Protein AF-A0A3C0DKZ4-F1 (afdb_monomer_lite)

Radius of gyration: 14.32 Å; chains: 1; bounding box: 40×29×32 Å

Foldseek 3Di:
DPPDDQWDQDPVQKIKGKDQDPDDLVVLLVQPPQNVLQVVQVVCVVVVHDGWHWDDKAAPDSSNSMIMTITHDGDDADPVNVVVVPD

pLDDT: mean 87.41, std 11.21, range [48.97, 98.12]

Sequence (87 aa):
DARGPKVVALENGLFLKVFQHRRHPLLARLQPAAKRFAENAHRLQLLEISAPVVQELLWIDKKKGISGCLYQPLPGTSVEEIYVQNP

Secondary structure (DSSP, 8-state):
-TT--SEEE-TTS-EEEEE---S-HHHHHHS-HHHHHHHHHHHHHHTT----EEEEEEEEETTTTEEEEEEEPPSS--HHHHHHH--

Structure (mmCIF, N/CA/C/O backbone):
data_AF-A0A3C0DKZ4-F1
#
_entry.id   AF-A0A3C0DKZ4-F1
#
loop_
_atom_site.group_PDB
_atom_site.id
_atom_site.type_symbol
_atom_site.label_atom_id
_atom_site.label_alt_id
_atom_site.label_comp_id
_atom_site.label_asym_id
_atom_site.label_entity_id
_atom_site.label_seq_id
_atom_site.pdbx_PDB_ins_code
_atom_site.Cartn_x
_atom_site.Cartn_y
_atom_site.Cartn_z
_atom_site.occupancy
_atom_site.B_iso_or_equiv
_atom_site.auth_seq_id
_atom_site.auth_comp_id
_atom_site.auth_asym_id
_atom_site.auth_atom_id
_atom_site.pdbx_PDB_model_num
ATOM 1 N N . ASP A 1 1 ? -13.147 -4.204 -15.656 1.00 48.97 1 ASP A N 1
ATOM 2 C CA . ASP A 1 1 ? -11.909 -3.559 -16.145 1.00 48.97 1 ASP A CA 1
ATOM 3 C C . ASP A 1 1 ? -10.930 -4.658 -16.555 1.00 48.97 1 ASP A C 1
ATOM 5 O O . ASP A 1 1 ? -10.737 -5.598 -15.795 1.00 48.97 1 ASP A O 1
ATOM 9 N N . ALA A 1 2 ? -10.393 -4.620 -17.773 1.00 57.19 2 ALA A N 1
ATOM 10 C CA . ALA A 1 2 ? -9.763 -5.773 -18.439 1.00 57.19 2 ALA A CA 1
ATOM 11 C C . ALA A 1 2 ? -8.354 -6.141 -17.922 1.00 57.19 2 ALA A C 1
ATOM 13 O O . ALA A 1 2 ? -7.608 -6.842 -18.599 1.00 57.19 2 ALA A O 1
ATOM 14 N N . ARG A 1 3 ? -7.942 -5.630 -16.756 1.00 63.31 3 ARG A N 1
ATOM 15 C CA . ARG A 1 3 ? -6.553 -5.723 -16.281 1.00 63.31 3 ARG A CA 1
ATOM 16 C C . ARG A 1 3 ? -6.384 -6.465 -14.954 1.00 63.31 3 ARG A C 1
ATOM 18 O O . ARG A 1 3 ? -5.310 -6.405 -14.364 1.00 63.31 3 ARG A O 1
ATOM 25 N N . GLY A 1 4 ? -7.424 -7.158 -14.499 1.00 66.06 4 GLY A N 1
ATOM 26 C CA . GLY A 1 4 ? -7.418 -7.907 -13.242 1.00 66.06 4 GLY A CA 1
ATOM 27 C C . GLY A 1 4 ? -7.712 -7.048 -12.004 1.00 66.06 4 GLY A C 1
ATOM 28 O O . GLY A 1 4 ? -7.916 -5.834 -12.118 1.00 66.06 4 GLY A O 1
ATOM 29 N N . PRO A 1 5 ? -7.767 -7.678 -10.818 1.00 70.25 5 PRO A N 1
ATOM 30 C CA . PRO A 1 5 ? -8.147 -7.010 -9.581 1.00 70.25 5 PRO A CA 1
ATOM 31 C C . PRO A 1 5 ? -7.101 -5.969 -9.168 1.00 70.25 5 PRO A C 1
ATOM 33 O O . PRO A 1 5 ? -5.895 -6.219 -9.155 1.00 70.25 5 PRO A O 1
ATOM 36 N N . LYS A 1 6 ? -7.575 -4.767 -8.832 1.00 83.62 6 LYS A N 1
ATOM 37 C CA . LYS A 1 6 ? -6.729 -3.653 -8.371 1.00 83.62 6 LYS A CA 1
ATOM 38 C C . LYS A 1 6 ? -6.411 -3.751 -6.880 1.00 83.62 6 LYS A C 1
ATOM 40 O O . LYS A 1 6 ? -5.374 -3.259 -6.437 1.00 83.62 6 LYS A O 1
ATOM 45 N N . VAL A 1 7 ? -7.321 -4.345 -6.119 1.00 90.69 7 VAL A N 1
ATOM 46 C CA . VAL A 1 7 ? -7.217 -4.560 -4.681 1.00 90.69 7 VAL A CA 1
ATOM 47 C C . VAL A 1 7 ? -7.691 -5.983 -4.404 1.00 90.69 7 VAL A C 1
ATOM 49 O O . VAL A 1 7 ? -8.683 -6.410 -4.989 1.00 90.69 7 VAL A O 1
ATOM 52 N N . VAL A 1 8 ? -6.958 -6.714 -3.571 1.00 91.62 8 VAL A N 1
ATOM 53 C CA . VAL A 1 8 ? -7.265 -8.097 -3.192 1.00 91.62 8 VAL A CA 1
ATOM 54 C C . VAL A 1 8 ? -7.188 -8.203 -1.674 1.00 91.62 8 VAL A C 1
ATOM 56 O O . VAL A 1 8 ? -6.175 -7.808 -1.095 1.00 91.62 8 VAL A O 1
ATOM 59 N N . ALA A 1 9 ? -8.242 -8.716 -1.041 1.00 91.75 9 ALA A N 1
ATOM 60 C CA . ALA A 1 9 ? -8.219 -9.080 0.372 1.00 91.75 9 ALA A CA 1
ATOM 61 C C . ALA A 1 9 ? -7.481 -10.416 0.542 1.00 91.75 9 ALA A C 1
ATOM 63 O O . ALA A 1 9 ? -7.722 -11.360 -0.211 1.00 91.75 9 ALA A O 1
ATOM 64 N N . LEU A 1 10 ? -6.560 -10.480 1.498 1.00 93.31 10 LEU A N 1
ATOM 65 C CA . LEU A 1 10 ? -5.799 -11.679 1.832 1.00 93.31 10 LEU A CA 1
ATOM 66 C C . LEU A 1 10 ? -6.405 -12.364 3.059 1.00 93.31 10 LEU A C 1
ATOM 68 O O . LEU A 1 10 ? -6.999 -11.715 3.919 1.00 93.31 10 LEU A O 1
ATOM 72 N N . GLU A 1 11 ? -6.198 -13.675 3.175 1.00 93.19 11 GLU A N 1
ATOM 73 C CA . GLU A 1 11 ? -6.724 -14.489 4.283 1.00 93.19 11 GLU A CA 1
ATOM 74 C C . GLU A 1 11 ? -6.233 -14.024 5.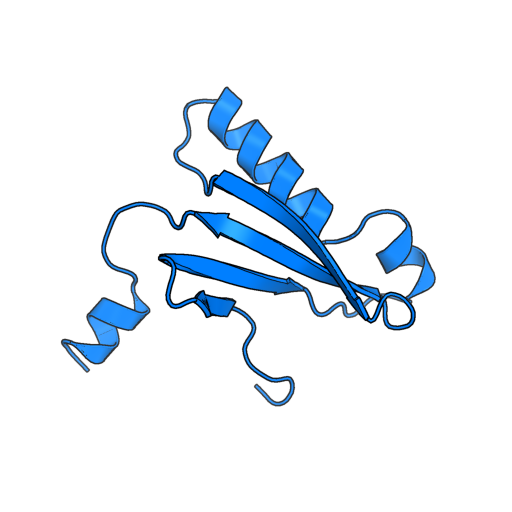662 1.00 93.19 11 GLU A C 1
ATOM 76 O O . GLU A 1 11 ? -6.929 -14.177 6.660 1.00 93.19 11 GLU A O 1
ATOM 81 N N . ASN A 1 12 ? -5.053 -13.401 5.723 1.00 92.50 12 ASN A N 1
ATOM 82 C CA . ASN A 1 12 ? -4.483 -12.847 6.951 1.00 92.50 12 ASN A CA 1
ATOM 83 C C . ASN A 1 12 ? -5.033 -11.453 7.324 1.00 92.50 12 ASN A C 1
ATOM 85 O O . ASN A 1 12 ? -4.502 -10.812 8.228 1.00 92.50 12 ASN A O 1
ATOM 89 N N . GLY A 1 13 ? -6.055 -10.959 6.618 1.00 91.31 13 GLY A N 1
ATOM 90 C CA . GLY A 1 13 ? -6.688 -9.662 6.873 1.00 91.31 13 GLY A CA 1
ATOM 91 C C . GLY A 1 13 ? -5.955 -8.456 6.277 1.00 91.31 13 GLY A C 1
ATOM 92 O O . GLY A 1 13 ? -6.428 -7.326 6.413 1.00 91.31 13 GLY A O 1
ATOM 93 N N . LEU A 1 14 ? -4.823 -8.664 5.597 1.00 95.31 14 LEU A N 1
ATOM 94 C CA . LEU A 1 14 ? -4.165 -7.612 4.826 1.00 95.31 14 LEU A CA 1
ATOM 95 C C . LEU A 1 14 ? -4.815 -7.438 3.463 1.00 95.31 14 LEU A C 1
ATOM 97 O O . LEU A 1 14 ? -5.465 -8.329 2.924 1.00 95.31 14 LEU A O 1
ATOM 101 N N . PHE A 1 15 ? -4.574 -6.279 2.870 1.00 95.19 15 PHE A N 1
ATOM 102 C CA . PHE A 1 15 ? -4.978 -5.993 1.507 1.00 95.19 15 PHE A CA 1
ATOM 103 C C . PHE A 1 15 ? -3.745 -5.805 0.630 1.00 95.19 15 PHE A C 1
ATOM 105 O O . PHE A 1 15 ? -2.816 -5.072 0.976 1.00 95.19 15 PHE A O 1
ATOM 112 N N . LEU A 1 16 ? -3.761 -6.435 -0.542 1.00 95.56 16 LEU A N 1
ATOM 113 C CA . LEU A 1 16 ? -2.806 -6.188 -1.612 1.00 95.56 16 LEU A CA 1
ATOM 114 C C . LEU A 1 16 ? -3.383 -5.147 -2.567 1.00 95.56 16 LEU A C 1
ATOM 116 O O . LEU A 1 16 ? -4.390 -5.393 -3.228 1.00 95.56 16 LEU A O 1
ATOM 120 N N . LYS A 1 17 ? -2.712 -4.000 -2.701 1.00 94.69 17 LYS A N 1
ATOM 121 C CA . LYS A 1 17 ? -3.033 -3.001 -3.729 1.00 94.69 17 LYS A CA 1
ATOM 122 C C . LYS A 1 17 ? -2.044 -3.077 -4.874 1.00 94.69 17 LYS A C 1
ATOM 124 O O . LYS A 1 17 ? -0.850 -2.862 -4.681 1.00 94.69 17 LYS A O 1
ATOM 129 N N . VAL A 1 18 ? -2.558 -3.323 -6.073 1.00 93.75 18 VAL A N 1
ATOM 130 C CA . VAL A 1 18 ? -1.787 -3.402 -7.314 1.00 93.75 18 VAL A CA 1
ATOM 131 C C . VAL A 1 18 ? -1.864 -2.066 -8.046 1.00 93.75 18 VAL A C 1
ATOM 133 O O . VAL A 1 18 ? -2.939 -1.583 -8.409 1.00 93.75 18 VAL A O 1
ATOM 136 N N . PHE A 1 19 ? -0.709 -1.461 -8.308 1.00 90.44 19 PHE A N 1
ATOM 137 C CA . PHE A 1 19 ? -0.611 -0.203 -9.037 1.00 90.44 19 PHE A CA 1
ATOM 138 C C . PHE A 1 19 ? -0.181 -0.461 -10.473 1.00 90.44 19 PHE A C 1
ATOM 140 O O . PHE A 1 19 ? 1.004 -0.587 -10.791 1.00 90.44 19 PHE A O 1
ATOM 147 N N . GLN A 1 20 ? -1.175 -0.502 -11.353 1.00 84.06 20 GLN A N 1
ATOM 148 C CA . GLN A 1 20 ? -0.956 -0.561 -12.789 1.00 84.06 20 GLN A CA 1
ATOM 149 C C . GLN A 1 20 ? -0.722 0.845 -13.327 1.00 84.06 20 GLN A C 1
ATOM 151 O O . GLN A 1 20 ? -1.542 1.742 -13.116 1.00 84.06 20 GLN A O 1
ATOM 156 N N . HIS A 1 21 ? 0.391 1.056 -14.024 1.00 71.81 21 HIS A N 1
ATOM 157 C CA . HIS A 1 21 ? 0.744 2.386 -14.505 1.00 71.81 21 HIS A CA 1
ATOM 158 C C . HIS A 1 21 ? 0.351 2.609 -15.964 1.00 71.81 21 HIS A C 1
ATOM 160 O O . HIS A 1 21 ? 0.338 1.682 -16.769 1.00 71.81 21 HIS A O 1
ATOM 166 N N . ARG A 1 22 ? 0.062 3.869 -16.311 1.00 64.25 22 ARG A N 1
ATOM 167 C CA . ARG A 1 22 ? -0.137 4.326 -17.701 1.00 64.25 22 ARG A CA 1
ATOM 168 C C . ARG A 1 22 ? 1.049 5.137 -18.252 1.00 64.25 22 ARG A C 1
ATOM 170 O O . ARG A 1 22 ? 0.982 5.579 -19.391 1.00 64.25 22 ARG A O 1
ATOM 177 N N . ARG A 1 23 ? 2.110 5.383 -17.465 1.00 64.06 23 ARG A N 1
ATOM 178 C CA . ARG A 1 23 ? 3.302 6.136 -17.924 1.00 64.06 23 ARG A CA 1
ATOM 179 C C . ARG A 1 23 ? 4.404 5.202 -18.417 1.00 64.06 23 ARG A C 1
ATOM 181 O O . ARG A 1 23 ? 4.427 4.029 -18.053 1.00 64.06 23 ARG A O 1
ATOM 188 N N . HIS A 1 24 ? 5.353 5.763 -19.170 1.00 70.56 24 HIS A N 1
ATOM 189 C CA . HIS A 1 24 ? 6.534 5.052 -19.656 1.00 70.56 24 HIS A CA 1
ATOM 190 C C . HIS A 1 24 ? 7.254 4.302 -18.509 1.00 70.56 24 HIS A C 1
ATOM 192 O O . HIS A 1 24 ? 7.499 4.915 -17.460 1.00 70.56 24 HIS A O 1
ATOM 198 N N . PRO A 1 25 ? 7.622 3.014 -18.675 1.00 65.00 25 PRO A N 1
ATOM 199 C CA . PRO A 1 25 ? 8.132 2.165 -17.589 1.00 65.00 25 PRO A CA 1
ATOM 200 C C . PRO A 1 25 ? 9.341 2.736 -16.838 1.00 65.00 25 PRO A C 1
ATOM 202 O O . PRO A 1 25 ? 9.473 2.542 -15.632 1.00 65.00 25 PRO A O 1
ATOM 205 N N . LEU A 1 26 ? 10.206 3.493 -17.522 1.00 67.75 26 LEU A N 1
ATOM 206 C CA . LEU A 1 26 ? 11.359 4.159 -16.901 1.00 67.75 26 LEU A CA 1
ATOM 207 C C . LEU A 1 26 ? 10.937 5.169 -15.822 1.00 67.75 26 LEU A C 1
ATOM 209 O O . LEU A 1 26 ? 11.484 5.157 -14.722 1.00 67.75 26 LEU A O 1
ATOM 213 N N . LEU A 1 27 ? 9.913 5.984 -16.093 1.00 70.94 27 LEU A N 1
ATOM 214 C CA . LEU A 1 27 ? 9.399 6.969 -15.135 1.00 70.94 27 LEU A CA 1
ATOM 215 C C . LEU A 1 27 ? 8.669 6.295 -13.966 1.00 70.94 27 LEU A C 1
ATOM 217 O O . LEU A 1 27 ? 8.727 6.778 -12.838 1.00 70.94 27 LEU A O 1
ATOM 221 N N . ALA A 1 28 ? 8.003 5.163 -14.220 1.00 66.19 28 ALA A N 1
ATOM 222 C CA . ALA A 1 28 ? 7.338 4.372 -13.182 1.00 66.19 28 ALA A CA 1
ATOM 223 C C . ALA A 1 28 ? 8.329 3.790 -12.160 1.00 66.19 28 ALA A C 1
ATOM 225 O O . ALA A 1 28 ? 7.991 3.617 -10.992 1.00 66.19 28 ALA A O 1
ATOM 226 N N . ARG A 1 29 ? 9.559 3.493 -12.598 1.00 71.56 29 ARG A N 1
ATOM 227 C CA . ARG A 1 29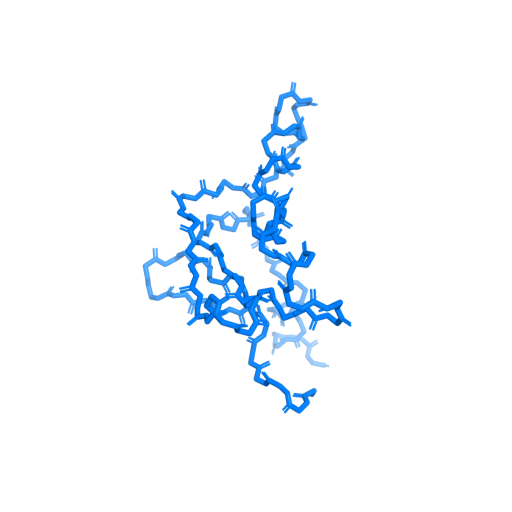 ? 10.611 2.896 -11.764 1.00 71.56 29 ARG A CA 1
ATOM 228 C C . ARG A 1 29 ? 11.314 3.893 -10.848 1.00 71.56 29 ARG A C 1
ATOM 230 O O . ARG A 1 29 ? 11.761 3.480 -9.783 1.00 71.56 29 ARG A O 1
ATOM 237 N N . LEU A 1 30 ? 11.397 5.167 -11.236 1.00 75.06 30 LEU A N 1
ATOM 238 C CA . LEU A 1 30 ? 12.030 6.214 -10.423 1.00 75.06 30 LEU A CA 1
ATOM 239 C C . LEU A 1 30 ? 11.220 6.532 -9.163 1.00 75.06 30 LEU A C 1
ATOM 241 O O . LEU A 1 30 ? 11.788 6.728 -8.093 1.00 75.06 30 LEU A O 1
ATOM 245 N N . GLN A 1 31 ? 9.891 6.538 -9.274 1.00 76.62 31 GLN A N 1
ATOM 246 C CA . GLN A 1 31 ? 9.008 6.755 -8.134 1.00 76.62 31 GLN A CA 1
ATOM 247 C C . GLN A 1 31 ? 7.805 5.803 -8.215 1.00 76.62 31 GLN A C 1
ATOM 249 O O . GLN A 1 31 ? 6.752 6.175 -8.746 1.00 76.62 31 GLN A O 1
ATOM 254 N N . PRO A 1 32 ? 7.956 4.562 -7.710 1.00 85.50 32 PRO A N 1
ATOM 255 C CA . PRO A 1 32 ? 6.910 3.550 -7.781 1.00 85.50 32 PRO A CA 1
ATOM 256 C C . PRO A 1 32 ? 5.626 4.046 -7.120 1.00 85.50 32 PRO A C 1
ATOM 258 O O . PRO A 1 32 ? 5.655 4.642 -6.041 1.00 85.50 32 PRO A O 1
ATOM 261 N N . ALA A 1 33 ? 4.485 3.794 -7.757 1.00 89.56 33 ALA A N 1
ATOM 262 C CA . ALA A 1 33 ? 3.193 4.257 -7.259 1.00 89.56 33 ALA A CA 1
ATOM 263 C C . ALA A 1 33 ? 2.864 3.681 -5.869 1.00 89.56 33 ALA A C 1
ATOM 265 O O . ALA A 1 33 ? 2.318 4.401 -5.036 1.00 89.56 33 ALA A O 1
ATOM 266 N N . ALA A 1 34 ? 3.281 2.440 -5.592 1.00 93.56 34 ALA A N 1
ATOM 267 C CA . ALA A 1 34 ? 3.178 1.845 -4.262 1.00 93.56 34 ALA A CA 1
ATOM 268 C C . ALA A 1 34 ? 3.960 2.633 -3.198 1.00 93.56 34 ALA A C 1
ATOM 270 O O . ALA A 1 34 ? 3.434 2.910 -2.123 1.00 93.56 34 ALA A O 1
ATOM 271 N N . LYS A 1 35 ? 5.182 3.083 -3.520 1.00 94.25 35 LYS A N 1
ATOM 272 C CA . LYS A 1 35 ? 5.996 3.905 -2.612 1.00 94.25 35 LYS A CA 1
ATOM 273 C C . LYS A 1 35 ? 5.309 5.237 -2.309 1.00 94.25 35 LYS A C 1
ATOM 275 O O . LYS A 1 35 ? 5.195 5.618 -1.152 1.00 94.25 35 LYS A O 1
ATOM 280 N N . ARG A 1 36 ? 4.781 5.906 -3.339 1.00 93.12 36 ARG A N 1
ATOM 281 C CA . ARG A 1 36 ? 4.019 7.157 -3.169 1.00 93.12 36 ARG A CA 1
ATOM 282 C C . ARG A 1 36 ? 2.782 6.972 -2.297 1.00 93.12 36 ARG A C 1
ATOM 284 O O . ARG A 1 36 ? 2.443 7.860 -1.526 1.00 93.12 36 ARG A O 1
ATOM 291 N N . PHE A 1 37 ? 2.092 5.844 -2.444 1.00 95.12 37 PHE A N 1
ATOM 292 C CA . PHE A 1 37 ? 0.943 5.520 -1.607 1.00 95.12 37 PHE A CA 1
ATOM 293 C C . PHE A 1 37 ? 1.348 5.386 -0.134 1.00 95.12 37 PHE A C 1
ATOM 295 O O . PHE A 1 37 ? 0.702 6.000 0.709 1.00 95.12 37 PHE A O 1
ATOM 302 N N . ALA A 1 38 ? 2.441 4.675 0.159 1.00 96.75 38 ALA A N 1
ATOM 303 C CA . ALA A 1 38 ? 2.967 4.551 1.518 1.00 96.75 38 ALA A CA 1
ATOM 304 C C . ALA A 1 38 ? 3.410 5.896 2.110 1.00 96.75 38 ALA A C 1
ATOM 306 O O . ALA A 1 38 ? 3.019 6.229 3.224 1.00 96.75 38 ALA A O 1
ATOM 307 N N . GLU A 1 39 ? 4.157 6.705 1.352 1.00 96.50 39 GLU A N 1
ATOM 308 C CA . GLU A 1 39 ? 4.590 8.041 1.785 1.00 96.50 39 GLU A CA 1
ATOM 309 C C . GLU A 1 39 ? 3.392 8.947 2.105 1.00 96.50 39 GLU A C 1
ATOM 311 O O . GLU A 1 39 ? 3.387 9.641 3.119 1.00 96.50 39 GLU A O 1
ATOM 316 N N . ASN A 1 40 ? 2.356 8.924 1.265 1.00 96.69 40 ASN A N 1
ATOM 317 C CA . ASN A 1 40 ? 1.144 9.703 1.492 1.00 96.69 40 ASN A CA 1
ATOM 318 C C . ASN A 1 40 ? 0.364 9.212 2.714 1.00 96.69 40 ASN A C 1
ATOM 320 O O . ASN A 1 40 ? -0.068 10.036 3.513 1.00 96.69 40 ASN A O 1
ATOM 324 N N . ALA A 1 41 ? 0.195 7.897 2.872 1.00 97.00 41 ALA A N 1
ATOM 325 C CA . ALA A 1 41 ? -0.488 7.331 4.031 1.00 97.00 41 ALA A CA 1
ATOM 326 C C . ALA A 1 41 ? 0.237 7.699 5.333 1.00 97.00 41 ALA A C 1
ATOM 328 O O . ALA A 1 41 ? -0.396 8.150 6.282 1.00 97.00 41 ALA A O 1
ATOM 329 N N . HIS A 1 42 ? 1.568 7.620 5.333 1.00 97.25 42 HIS A N 1
ATOM 330 C CA . HIS A 1 42 ? 2.378 8.025 6.475 1.00 97.25 42 HIS A CA 1
ATOM 331 C C . HIS A 1 42 ? 2.243 9.523 6.785 1.00 97.25 42 HIS A C 1
ATOM 333 O O . HIS A 1 42 ? 2.058 9.904 7.935 1.00 97.25 42 HIS A O 1
ATOM 339 N N . ARG A 1 43 ? 2.258 10.391 5.765 1.00 98.12 43 ARG A N 1
ATOM 340 C CA . ARG A 1 43 ? 2.038 11.837 5.954 1.00 98.12 43 ARG A CA 1
ATOM 341 C C . ARG A 1 43 ? 0.665 12.154 6.536 1.00 98.12 43 ARG A C 1
ATOM 343 O O . ARG A 1 43 ? 0.567 13.053 7.357 1.00 98.12 43 ARG A O 1
ATOM 350 N N . LEU A 1 44 ? -0.376 11.432 6.126 1.00 97.88 44 LEU A N 1
ATOM 351 C CA . LEU A 1 44 ? -1.713 11.586 6.701 1.00 97.88 44 LEU A CA 1
ATOM 352 C C . LEU A 1 44 ? -1.734 11.166 8.175 1.0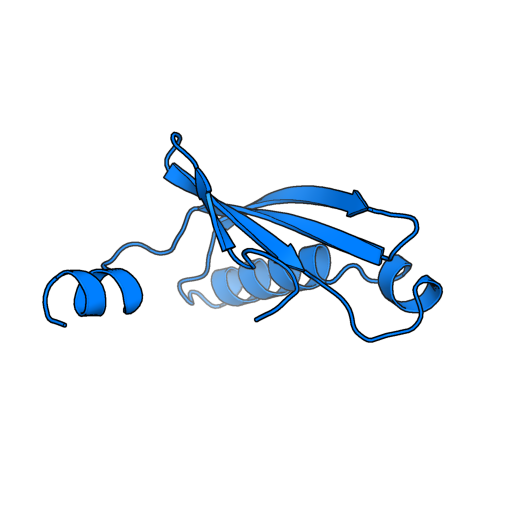0 97.88 44 LEU A C 1
ATOM 354 O O . LEU A 1 44 ? -2.275 11.898 8.995 1.00 97.88 44 LEU A O 1
ATOM 358 N N . GLN A 1 45 ? -1.073 10.060 8.524 1.00 96.62 45 GLN A N 1
ATOM 359 C CA . GLN A 1 45 ? -0.952 9.611 9.916 1.00 96.62 45 GLN A CA 1
ATOM 360 C C . GLN A 1 45 ? -0.218 10.630 10.796 1.00 96.62 45 GLN A C 1
ATOM 362 O O . GLN A 1 45 ? -0.642 10.868 11.921 1.00 96.62 45 GLN A O 1
ATOM 367 N N . LEU A 1 46 ? 0.837 11.274 10.281 1.00 97.69 46 LEU A N 1
ATOM 368 C CA . LEU A 1 46 ? 1.537 12.361 10.985 1.00 97.69 46 LEU A CA 1
ATOM 369 C C . LEU A 1 46 ? 0.651 13.593 11.227 1.00 97.69 46 LEU A C 1
ATOM 371 O O . LEU A 1 46 ? 0.951 14.393 12.105 1.00 97.69 46 LEU A O 1
ATOM 375 N N . LEU A 1 47 ? -0.418 13.748 10.446 1.00 98.12 47 LEU A N 1
ATOM 376 C CA . LEU A 1 47 ? -1.435 14.787 10.607 1.00 98.12 47 LEU A CA 1
ATOM 377 C C . LEU A 1 47 ? -2.659 14.284 11.389 1.00 98.12 47 LEU A C 1
ATOM 379 O O . LEU A 1 47 ? -3.711 14.911 11.328 1.00 98.12 47 LEU A O 1
ATOM 383 N N . GLU A 1 48 ? -2.544 13.136 12.066 1.00 96.94 48 GLU A N 1
ATOM 384 C CA . GLU A 1 48 ? -3.620 12.490 12.834 1.00 96.94 48 GLU A CA 1
ATOM 385 C C . GLU A 1 48 ? -4.853 12.111 11.990 1.00 96.94 48 GLU A C 1
ATOM 387 O O . GLU A 1 48 ? -5.939 11.843 12.504 1.00 96.94 48 GLU A O 1
ATOM 392 N N . ILE A 1 49 ? -4.684 12.020 10.668 1.00 96.75 49 ILE A N 1
ATOM 393 C CA . ILE A 1 49 ? -5.716 11.548 9.749 1.00 96.75 49 ILE A CA 1
ATOM 394 C C . ILE A 1 49 ? -5.599 10.029 9.634 1.00 96.75 49 ILE A C 1
ATOM 396 O O . ILE A 1 49 ? -4.561 9.494 9.234 1.00 96.75 49 ILE A O 1
ATOM 400 N N . SER A 1 50 ? -6.695 9.327 9.932 1.00 94.69 50 SER A N 1
ATOM 401 C CA . SER A 1 50 ? -6.780 7.872 9.773 1.00 94.69 50 SER A CA 1
ATOM 402 C C . SER A 1 50 ? -6.461 7.466 8.333 1.00 94.69 50 SER A C 1
ATOM 404 O O . SER A 1 50 ? -7.194 7.796 7.399 1.00 94.69 50 SER A O 1
ATOM 406 N N . ALA A 1 51 ? -5.365 6.731 8.149 1.00 95.88 51 ALA A N 1
ATOM 407 C CA . ALA A 1 51 ? -4.924 6.239 6.851 1.00 95.88 51 ALA A CA 1
ATOM 408 C C . ALA A 1 51 ? -4.366 4.809 6.956 1.00 95.88 51 ALA A C 1
ATOM 410 O O . ALA A 1 51 ? -3.862 4.426 8.017 1.00 95.88 51 ALA A O 1
ATOM 411 N N . PRO A 1 52 ? -4.418 4.023 5.863 1.00 95.69 52 PRO A N 1
ATOM 412 C CA . PRO A 1 52 ? -3.922 2.651 5.847 1.00 95.69 52 PRO A CA 1
ATOM 413 C C . PRO A 1 52 ? -2.467 2.516 6.302 1.00 95.69 52 PRO A C 1
ATOM 415 O O . PRO A 1 52 ? -1.602 3.275 5.866 1.00 95.69 52 PRO A O 1
ATOM 418 N N . VAL A 1 53 ? -2.175 1.504 7.118 1.00 96.00 53 VAL A N 1
ATOM 419 C CA . VAL A 1 53 ? 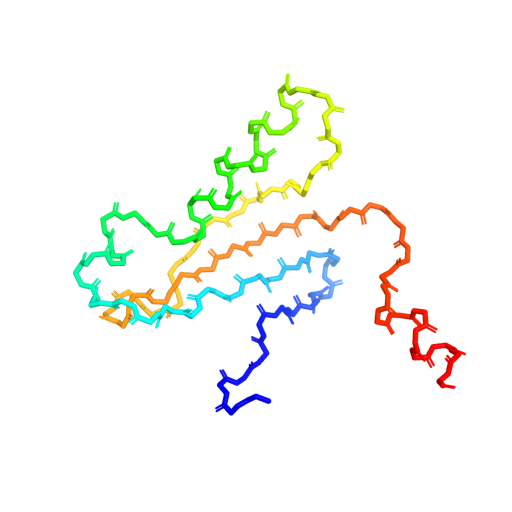-0.799 1.199 7.536 1.00 96.00 53 VAL A CA 1
ATOM 420 C C . VAL A 1 53 ? -0.171 0.274 6.503 1.00 96.00 53 VAL A C 1
ATOM 422 O O . VAL A 1 53 ? -0.552 -0.890 6.394 1.00 96.00 53 VAL A O 1
ATOM 425 N N . VAL A 1 54 ? 0.775 0.790 5.719 1.00 97.50 54 VAL A N 1
ATOM 426 C CA . VAL A 1 54 ? 1.512 -0.018 4.739 1.00 97.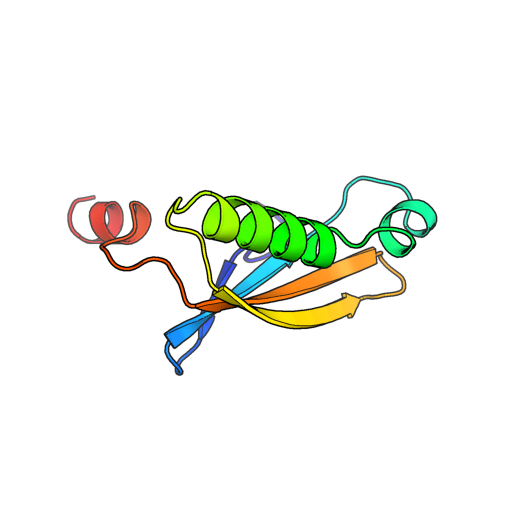50 54 VAL A CA 1
ATOM 427 C C . VAL A 1 54 ? 2.571 -0.847 5.457 1.00 97.50 54 VAL A C 1
ATOM 429 O O . VAL A 1 54 ? 3.430 -0.289 6.131 1.00 97.50 54 VAL A O 1
ATOM 432 N N . GLN A 1 55 ? 2.515 -2.167 5.287 1.00 97.19 55 GLN A N 1
ATOM 433 C CA . GLN A 1 55 ? 3.465 -3.105 5.888 1.00 97.19 55 GLN A CA 1
ATOM 434 C C . GLN A 1 55 ? 4.622 -3.435 4.946 1.00 97.19 55 GLN A C 1
ATOM 436 O O . GLN A 1 55 ? 5.765 -3.528 5.378 1.00 97.19 55 GLN A O 1
ATOM 441 N N . GLU A 1 56 ? 4.341 -3.575 3.648 1.00 96.75 56 GLU A N 1
ATOM 442 C CA . GLU A 1 56 ? 5.353 -3.981 2.676 1.00 96.75 56 GLU A CA 1
ATOM 443 C C . GLU A 1 56 ? 5.158 -3.291 1.326 1.00 96.75 56 GLU A C 1
ATOM 445 O O . GLU A 1 56 ? 4.034 -3.108 0.849 1.00 96.75 56 GLU A O 1
ATOM 450 N N . LEU A 1 57 ? 6.274 -2.931 0.691 1.00 96.94 57 LEU A N 1
ATOM 451 C CA . LEU A 1 57 ? 6.336 -2.473 -0.692 1.00 96.94 57 LEU A CA 1
ATOM 452 C C . LEU A 1 57 ? 6.960 -3.563 -1.557 1.00 96.94 57 LEU A C 1
ATOM 454 O O . LEU A 1 57 ? 8.050 -4.039 -1.255 1.00 96.94 57 LEU A O 1
ATOM 458 N N . LEU A 1 58 ? 6.329 -3.879 -2.686 1.00 94.69 58 LEU A N 1
ATOM 459 C CA . LEU A 1 58 ? 6.813 -4.915 -3.593 1.00 94.69 58 LEU A CA 1
ATOM 460 C C . LEU A 1 58 ? 6.736 -4.507 -5.067 1.00 94.69 58 LEU A C 1
ATOM 462 O O . LEU A 1 58 ? 5.996 -3.607 -5.479 1.00 94.69 58 LEU A O 1
ATOM 466 N N . TRP A 1 59 ? 7.508 -5.215 -5.887 1.00 92.50 59 TRP A N 1
ATOM 467 C CA . TRP A 1 59 ? 7.377 -5.199 -7.340 1.00 92.50 59 TRP A CA 1
ATOM 468 C C . TRP A 1 59 ? 6.631 -6.447 -7.785 1.00 92.50 59 TRP A C 1
ATOM 470 O O . TRP A 1 59 ? 7.074 -7.553 -7.506 1.00 92.50 59 TRP A O 1
ATOM 480 N N . ILE A 1 60 ? 5.542 -6.262 -8.525 1.00 91.56 60 ILE A N 1
ATOM 481 C CA . ILE A 1 60 ? 4.824 -7.372 -9.164 1.00 91.56 60 ILE A CA 1
ATOM 482 C C . ILE A 1 60 ? 5.458 -7.649 -10.530 1.00 91.56 60 ILE A C 1
ATOM 484 O O . ILE A 1 60 ? 5.756 -8.787 -10.869 1.00 91.56 60 ILE A O 1
ATOM 488 N N . ASP A 1 61 ? 5.743 -6.589 -11.293 1.00 89.69 61 ASP A N 1
ATOM 489 C CA . ASP A 1 61 ? 6.542 -6.661 -12.517 1.00 89.69 61 ASP A CA 1
ATOM 490 C C . ASP A 1 61 ? 7.370 -5.379 -12.664 1.00 89.69 61 ASP A C 1
ATOM 492 O O . ASP A 1 61 ? 6.901 -4.338 -13.134 1.00 89.69 61 ASP A O 1
ATOM 496 N N . LYS A 1 62 ? 8.643 -5.452 -12.271 1.00 86.81 62 LYS A N 1
ATOM 497 C CA . LYS A 1 62 ? 9.570 -4.314 -12.335 1.00 86.81 62 LYS A CA 1
ATOM 498 C C . LYS A 1 62 ? 9.866 -3.864 -13.767 1.00 86.81 62 LYS A C 1
ATOM 500 O O . LYS A 1 62 ? 10.123 -2.680 -13.981 1.00 86.81 62 LYS A O 1
ATOM 505 N N . LYS A 1 63 ? 9.837 -4.774 -14.749 1.00 85.44 63 LYS A N 1
ATOM 506 C CA . LYS A 1 63 ? 10.104 -4.443 -16.160 1.00 85.44 63 LYS A CA 1
ATOM 507 C C . LYS A 1 63 ? 8.952 -3.629 -16.742 1.00 85.44 63 LYS A C 1
ATOM 509 O O . LYS A 1 63 ? 9.197 -2.652 -17.443 1.00 85.44 63 LYS A O 1
ATOM 514 N N . LYS A 1 64 ? 7.716 -3.981 -16.382 1.00 84.25 64 LYS A N 1
ATOM 515 C CA . LYS A 1 64 ? 6.499 -3.253 -16.775 1.00 84.25 64 LYS A CA 1
ATOM 516 C C . LYS A 1 64 ? 6.154 -2.078 -15.857 1.00 84.25 64 LYS A C 1
ATOM 518 O O . LYS A 1 64 ? 5.215 -1.342 -16.140 1.00 84.25 64 LYS A O 1
ATOM 523 N N . GLY A 1 65 ? 6.903 -1.875 -14.772 1.00 85.69 65 GLY A N 1
ATOM 524 C CA . GLY A 1 65 ? 6.655 -0.792 -13.820 1.00 85.69 65 GLY A CA 1
ATOM 525 C C . GLY A 1 65 ? 5.422 -1.016 -12.936 1.00 85.69 65 GLY A C 1
ATOM 526 O O . GLY A 1 65 ? 4.848 -0.048 -12.441 1.00 85.69 65 GLY A O 1
ATOM 527 N N . ILE A 1 66 ? 5.013 -2.271 -12.734 1.00 89.19 66 ILE A N 1
ATOM 528 C CA . ILE A 1 66 ? 3.884 -2.648 -11.879 1.00 89.19 66 ILE A CA 1
ATOM 529 C C . ILE A 1 66 ? 4.403 -2.884 -10.462 1.00 89.19 66 ILE A C 1
ATOM 531 O O . ILE A 1 66 ? 5.147 -3.833 -10.203 1.00 89.19 66 ILE A O 1
ATOM 535 N N . SER A 1 67 ? 3.990 -2.019 -9.543 1.00 92.88 67 SER A N 1
ATOM 536 C CA . SER A 1 67 ? 4.329 -2.100 -8.116 1.00 92.88 67 SER A CA 1
ATOM 537 C C . SER A 1 67 ? 3.089 -2.428 -7.293 1.00 92.88 67 SER A C 1
ATOM 539 O O . SER A 1 67 ? 1.966 -2.208 -7.750 1.00 92.88 67 SER A O 1
ATOM 541 N N . GLY A 1 68 ? 3.288 -2.948 -6.088 1.00 95.44 68 GLY A N 1
ATOM 542 C CA . GLY A 1 68 ? 2.221 -3.249 -5.146 1.00 95.44 68 GLY A CA 1
ATOM 543 C C . GLY A 1 68 ? 2.613 -2.912 -3.716 1.00 95.44 68 GLY A C 1
ATOM 544 O O . GLY A 1 68 ? 3.786 -2.669 -3.425 1.00 95.44 68 GLY A O 1
ATOM 545 N N . CYS A 1 69 ? 1.628 -2.884 -2.827 1.00 97.00 69 CYS A N 1
ATOM 546 C CA . CYS A 1 69 ? 1.880 -2.836 -1.394 1.00 97.00 69 CYS A CA 1
ATOM 547 C C . CYS A 1 69 ? 0.884 -3.701 -0.623 1.00 97.00 69 CYS A C 1
ATOM 549 O O . CYS A 1 69 ? -0.282 -3.800 -1.017 1.00 97.00 69 CYS A O 1
ATOM 551 N N . LEU A 1 70 ? 1.355 -4.271 0.484 1.00 97.75 70 LEU A N 1
ATOM 552 C CA . LEU A 1 70 ? 0.520 -4.879 1.513 1.00 97.75 70 LEU A CA 1
ATOM 553 C C . LEU A 1 70 ? 0.208 -3.834 2.573 1.00 97.75 70 LEU A C 1
ATOM 555 O O . LEU A 1 70 ? 1.104 -3.108 3.012 1.00 97.75 70 LEU A O 1
ATOM 559 N N . TYR A 1 71 ? -1.053 -3.730 2.969 1.00 97.31 71 TYR A N 1
ATOM 560 C CA . TYR A 1 71 ? -1.472 -2.762 3.973 1.00 97.31 71 TYR A CA 1
ATOM 561 C C . TYR A 1 71 ? -2.603 -3.290 4.849 1.00 97.31 71 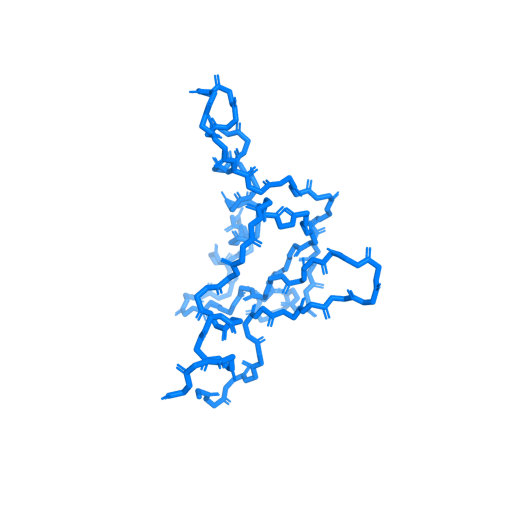TYR A C 1
ATOM 563 O O . TYR A 1 71 ? -3.420 -4.098 4.408 1.00 97.31 71 TYR A O 1
ATOM 571 N N . GLN A 1 72 ? -2.660 -2.784 6.079 1.00 95.69 72 GLN A N 1
ATOM 572 C CA . GLN A 1 72 ? -3.803 -2.967 6.962 1.00 95.69 72 GLN A CA 1
ATOM 573 C C . GLN A 1 72 ? -4.935 -2.032 6.505 1.00 95.69 72 GLN A C 1
ATOM 575 O O . GLN A 1 72 ? -4.697 -0.819 6.394 1.00 95.69 72 GLN A O 1
ATOM 580 N N . PRO A 1 73 ? -6.142 -2.550 6.217 1.00 92.38 73 PRO A N 1
ATOM 581 C CA . PRO A 1 73 ? -7.281 -1.722 5.843 1.00 92.38 73 PRO A CA 1
ATOM 582 C C . PRO A 1 73 ? -7.675 -0.793 6.995 1.00 92.38 73 PRO A C 1
ATOM 584 O O . PRO A 1 73 ? -7.364 -1.046 8.160 1.00 92.38 73 PRO A O 1
ATOM 587 N N . LEU A 1 74 ? -8.375 0.289 6.657 1.00 91.94 74 LEU A N 1
ATOM 588 C CA . LEU A 1 74 ? -9.021 1.110 7.675 1.00 91.94 74 LEU A CA 1
ATOM 589 C C . LEU A 1 74 ? -10.122 0.295 8.368 1.00 91.94 74 LEU A C 1
ATOM 591 O O . LEU A 1 74 ? -10.784 -0.499 7.697 1.00 91.94 74 LEU A O 1
ATOM 595 N N . PRO A 1 75 ? -10.330 0.486 9.681 1.00 87.88 75 PRO A N 1
ATOM 596 C CA . PRO A 1 75 ? -11.443 -0.146 10.370 1.00 87.88 75 PRO A CA 1
ATOM 597 C C . PRO A 1 75 ? -12.774 0.360 9.799 1.00 87.88 75 PRO A C 1
ATOM 599 O O . PRO A 1 75 ? -12.903 1.535 9.453 1.00 87.88 75 PRO A O 1
ATOM 602 N N . GLY A 1 76 ? -13.764 -0.527 9.734 1.00 88.38 76 GLY A N 1
ATOM 603 C CA . GLY A 1 76 ? -15.108 -0.226 9.243 1.00 88.38 76 GLY A CA 1
ATOM 604 C C . GLY A 1 76 ? -15.533 -1.134 8.094 1.00 88.38 76 GLY A C 1
ATOM 605 O O . GLY A 1 76 ? -14.805 -2.042 7.701 1.00 88.38 76 GLY A O 1
ATOM 606 N N . THR A 1 77 ? -16.733 -0.881 7.581 1.00 86.12 77 THR A N 1
ATOM 607 C CA . THR A 1 77 ? -17.325 -1.634 6.470 1.00 86.12 77 THR A CA 1
ATOM 608 C C . THR A 1 77 ? -17.005 -0.934 5.157 1.00 86.12 77 THR A C 1
ATOM 610 O O . THR A 1 77 ? -17.201 0.279 5.027 1.00 86.12 77 THR A O 1
ATOM 613 N N . SER A 1 78 ? -16.499 -1.677 4.175 1.00 85.31 78 SER A N 1
ATOM 614 C CA . SER A 1 78 ? -16.250 -1.103 2.853 1.00 85.31 78 SER A CA 1
ATOM 615 C C . SER A 1 78 ? -17.569 -0.810 2.126 1.00 85.31 78 SER A C 1
ATOM 617 O O . SER A 1 78 ? -18.585 -1.461 2.350 1.00 85.31 78 SER A O 1
ATOM 619 N N . VAL A 1 79 ? -17.575 0.169 1.216 1.00 86.44 79 VAL A N 1
ATOM 620 C CA . VAL A 1 79 ? -18.769 0.450 0.390 1.00 86.44 79 VAL A CA 1
ATOM 621 C C . VAL A 1 79 ? -19.150 -0.770 -0.455 1.00 86.44 79 VAL A C 1
ATOM 623 O O . VAL A 1 79 ? -20.328 -1.014 -0.686 1.00 86.44 79 VAL A O 1
ATOM 626 N N . GLU A 1 80 ? -18.159 -1.554 -0.882 1.00 83.50 80 GLU A N 1
ATOM 627 C CA . GLU A 1 80 ? -18.370 -2.810 -1.603 1.00 83.50 80 GLU A CA 1
ATOM 628 C C . GLU A 1 80 ? -19.063 -3.858 -0.724 1.00 83.50 80 GLU A C 1
ATOM 630 O O . GLU A 1 80 ? -20.028 -4.467 -1.169 1.00 83.50 80 GLU A O 1
ATOM 635 N N . GLU A 1 81 ? -18.651 -4.016 0.537 1.00 85.69 81 GLU A N 1
ATOM 636 C CA . GLU A 1 81 ? -19.358 -4.878 1.495 1.00 85.69 81 GLU A CA 1
ATOM 637 C C . GLU A 1 81 ? -20.796 -4.412 1.728 1.00 85.69 81 GLU A C 1
ATOM 639 O O . GLU A 1 81 ? -21.705 -5.238 1.717 1.00 85.69 81 GLU A O 1
ATOM 644 N N . ILE A 1 82 ? -21.018 -3.103 1.891 1.00 90.00 82 ILE A N 1
ATOM 645 C CA . ILE A 1 82 ? -22.368 -2.541 2.054 1.00 90.00 82 ILE A CA 1
ATOM 646 C C . ILE A 1 82 ? -23.230 -2.868 0.831 1.00 90.00 82 ILE A C 1
ATOM 648 O O . ILE A 1 82 ? -24.376 -3.278 0.997 1.00 90.00 82 ILE A O 1
ATOM 652 N N . TYR A 1 83 ? -22.675 -2.718 -0.375 1.00 89.88 83 TYR A N 1
ATOM 653 C CA . TYR A 1 83 ? -23.353 -3.038 -1.629 1.00 89.88 83 TYR A CA 1
ATOM 654 C C . TYR A 1 83 ? -23.666 -4.533 -1.749 1.00 89.88 83 TYR A C 1
ATOM 656 O O . TYR A 1 83 ? -24.781 -4.903 -2.083 1.00 89.88 83 TYR A O 1
ATOM 664 N N . VAL A 1 84 ? -22.721 -5.417 -1.423 1.00 87.81 84 VAL A N 1
ATOM 665 C CA . VAL A 1 84 ? -22.957 -6.871 -1.452 1.00 87.81 84 VAL A CA 1
ATOM 666 C C . VAL A 1 84 ? -24.021 -7.291 -0.430 1.00 87.81 84 VAL A C 1
ATOM 668 O O . VAL A 1 84 ? -24.792 -8.212 -0.692 1.00 87.81 84 VAL A O 1
ATOM 671 N N . GLN A 1 85 ? -24.082 -6.624 0.725 1.00 86.50 85 GLN A N 1
ATOM 672 C CA . GLN A 1 85 ? -25.092 -6.878 1.757 1.00 86.50 85 GLN A CA 1
ATOM 673 C C . GLN A 1 85 ? -26.469 -6.278 1.415 1.00 86.50 85 GLN A C 1
ATOM 675 O O . GLN A 1 85 ? -27.479 -6.830 1.846 1.00 86.50 85 GLN A O 1
ATOM 680 N N . ASN A 1 86 ? -26.517 -5.175 0.658 1.00 82.94 86 ASN A N 1
ATOM 681 C CA . ASN A 1 86 ? -27.734 -4.456 0.255 1.00 82.94 86 ASN A CA 1
ATOM 682 C C . ASN A 1 86 ? -27.646 -4.041 -1.234 1.00 82.94 86 ASN A C 1
ATOM 684 O O . ASN A 1 86 ? -27.332 -2.879 -1.513 1.00 82.94 86 ASN A O 1
ATOM 688 N N . PRO A 1 87 ? -27.861 -4.980 -2.174 1.00 69.31 87 PRO A N 1
ATOM 689 C CA . PRO A 1 87 ? -27.598 -4.778 -3.604 1.00 69.31 87 PRO A CA 1
ATOM 690 C C . PRO A 1 87 ? -28.524 -3.777 -4.305 1.00 69.31 87 PRO A C 1
ATOM 692 O O . PRO A 1 87 ? -29.713 -3.677 -3.923 1.00 69.31 87 PRO A O 1
#